Protein AF-A0A1H0DVG0-F1 (afdb_monomer_lite)

pLDDT: mean 73.48, std 19.22, range [33.78, 94.12]

Sequence (153 aa):
MLAAAGALPISELNTVGDDGAVAIRSSASLHRIAQLNVGAGQAELNERQKRWKEADQRLGYSAVAALEQELAEQTGVLGRVMLIAPVSSVIEVAAKLHCLIVTHDPVLKLEDAPWPELRRMLKDLIRITGTKSPKASAQTAEDAVETDHDVSP

Secondary structure (DSSP, 8-state):
------PPP-EEE--TTSS--EEE-SHHHHHHHHHHHHHHHHHHHHHHHHHHHHHHHHH-HHHHHHHHHHHHHHHHHHHHHHHHS---SHHHHHHHHHHHHHHH-TT----STTHHHHHHHHHHHHHHHHT------SSSSSS----------

Structure (mmCIF, N/CA/C/O backbone):
data_AF-A0A1H0DVG0-F1
#
_entry.id   AF-A0A1H0DVG0-F1
#
loop_
_atom_site.group_PDB
_atom_site.id
_atom_site.type_symbol
_atom_site.label_atom_id
_atom_site.label_alt_id
_atom_site.label_comp_id
_atom_site.label_asym_id
_atom_site.label_entity_id
_atom_site.label_seq_id
_atom_site.pdbx_PDB_ins_code
_atom_site.Cartn_x
_atom_site.Cartn_y
_atom_site.Cartn_z
_atom_site.occupancy
_atom_site.B_iso_or_equiv
_atom_site.auth_seq_id
_atom_site.auth_comp_id
_atom_site.auth_asym_id
_atom_site.auth_atom_id
_atom_site.pdbx_PDB_model_num
ATOM 1 N N . MET A 1 1 ? 66.459 -9.760 -2.331 1.00 35.75 1 MET A N 1
ATOM 2 C CA . MET A 1 1 ? 65.861 -9.903 -3.674 1.00 35.75 1 MET A CA 1
ATOM 3 C C . MET A 1 1 ? 64.350 -9.742 -3.557 1.00 35.75 1 MET A C 1
ATOM 5 O O . MET A 1 1 ? 63.682 -10.695 -3.193 1.00 35.75 1 MET A O 1
ATOM 9 N N . LEU A 1 2 ? 63.821 -8.541 -3.798 1.00 33.78 2 LEU A N 1
ATOM 10 C CA . LEU A 1 2 ? 62.380 -8.282 -3.921 1.00 33.78 2 LEU A CA 1
ATOM 11 C C . LEU A 1 2 ? 62.196 -7.291 -5.073 1.00 33.78 2 LEU A C 1
ATOM 13 O O . LEU A 1 2 ? 62.194 -6.082 -4.875 1.00 33.78 2 LEU A O 1
ATOM 17 N N . ALA A 1 3 ? 62.130 -7.816 -6.291 1.00 41.41 3 ALA A N 1
ATOM 18 C CA . ALA A 1 3 ? 61.816 -7.054 -7.491 1.00 41.41 3 ALA A CA 1
ATOM 19 C C . ALA A 1 3 ? 60.816 -7.876 -8.306 1.00 41.41 3 ALA A C 1
ATOM 21 O O . ALA A 1 3 ? 61.238 -8.751 -9.050 1.00 41.41 3 ALA A O 1
ATOM 22 N N . ALA A 1 4 ? 59.518 -7.649 -8.072 1.00 46.59 4 ALA A N 1
ATOM 23 C CA . ALA A 1 4 ? 58.393 -7.910 -8.986 1.00 46.59 4 ALA A CA 1
ATOM 24 C C . ALA A 1 4 ? 57.074 -7.972 -8.191 1.00 46.59 4 ALA A C 1
ATOM 26 O O . ALA A 1 4 ? 56.536 -9.044 -7.946 1.00 46.59 4 ALA A O 1
ATOM 27 N N . ALA A 1 5 ? 56.539 -6.828 -7.764 1.00 41.00 5 ALA A N 1
ATOM 28 C CA . ALA A 1 5 ? 55.173 -6.764 -7.223 1.00 41.00 5 ALA A CA 1
ATOM 29 C C . ALA A 1 5 ? 54.478 -5.440 -7.585 1.00 41.00 5 ALA A C 1
ATOM 31 O O . ALA A 1 5 ? 53.746 -4.869 -6.788 1.00 41.00 5 ALA A O 1
ATOM 32 N N . GLY A 1 6 ? 54.759 -4.920 -8.786 1.00 39.69 6 GLY A N 1
ATOM 33 C CA . GLY A 1 6 ? 54.185 -3.670 -9.301 1.00 39.69 6 GLY A CA 1
ATOM 34 C C . GLY A 1 6 ? 53.272 -3.849 -10.515 1.00 39.69 6 GLY A C 1
ATOM 35 O O . GLY A 1 6 ? 52.994 -2.874 -11.204 1.00 39.69 6 GLY A O 1
ATOM 36 N N . ALA A 1 7 ? 52.846 -5.074 -10.834 1.00 50.56 7 ALA A N 1
ATOM 37 C CA . ALA A 1 7 ? 51.925 -5.309 -11.941 1.00 50.56 7 ALA A CA 1
ATOM 38 C C . ALA A 1 7 ? 50.481 -5.331 -11.422 1.00 50.56 7 ALA A C 1
ATOM 40 O O . ALA A 1 7 ? 50.143 -6.134 -10.555 1.00 50.56 7 ALA A O 1
ATOM 41 N N . LEU A 1 8 ? 49.646 -4.434 -11.958 1.00 48.47 8 LEU A N 1
ATOM 42 C CA . LEU A 1 8 ? 48.194 -4.432 -11.754 1.00 48.47 8 LEU A CA 1
ATOM 43 C C . LEU A 1 8 ? 47.615 -5.813 -12.119 1.00 48.47 8 LEU A C 1
ATOM 45 O O . LEU A 1 8 ? 48.066 -6.397 -13.111 1.00 48.47 8 LEU A O 1
ATOM 49 N N . PRO A 1 9 ? 46.635 -6.341 -11.359 1.00 47.38 9 PRO A N 1
ATOM 50 C CA . PRO A 1 9 ? 46.071 -7.658 -11.626 1.00 47.38 9 PRO A CA 1
ATOM 51 C C . PRO A 1 9 ? 45.421 -7.673 -13.013 1.00 47.38 9 PRO A C 1
ATOM 53 O O . PRO A 1 9 ? 44.504 -6.901 -13.294 1.00 47.38 9 PRO A O 1
ATOM 56 N N . ILE A 1 10 ? 45.920 -8.547 -13.885 1.00 48.53 10 ILE A N 1
ATOM 57 C CA . ILE A 1 10 ? 45.353 -8.781 -15.212 1.00 48.53 10 ILE A CA 1
ATOM 58 C C . ILE A 1 10 ? 44.127 -9.666 -15.003 1.00 48.53 10 ILE A C 1
ATOM 60 O O . ILE A 1 10 ? 44.255 -10.817 -14.599 1.00 48.53 10 ILE A O 1
ATOM 64 N N . SER A 1 11 ? 42.939 -9.117 -15.238 1.00 53.56 11 SER A N 1
ATOM 65 C CA . SER A 1 11 ? 41.724 -9.919 -15.394 1.00 53.56 11 SER A CA 1
ATOM 66 C C . SER A 1 11 ? 41.418 -10.007 -16.883 1.00 53.56 11 SER A C 1
ATOM 68 O O . SER A 1 11 ? 41.219 -8.983 -17.539 1.00 53.56 11 SER A O 1
ATOM 70 N N . GLU A 1 12 ? 41.437 -11.221 -17.420 1.00 51.75 12 GLU A N 1
ATOM 71 C CA . GLU A 1 12 ? 41.038 -11.499 -18.796 1.00 51.75 12 GLU A CA 1
ATOM 72 C C . GLU A 1 12 ? 39.514 -11.642 -18.830 1.00 51.75 12 GLU A C 1
ATOM 74 O O . GLU A 1 12 ? 38.945 -12.499 -18.155 1.00 51.75 12 GLU A O 1
ATOM 79 N N . LEU A 1 13 ? 38.838 -10.766 -19.573 1.00 50.97 13 LEU A N 1
ATOM 80 C CA . LEU A 1 13 ? 37.419 -10.928 -19.879 1.00 50.97 13 LEU A CA 1
ATOM 81 C C . LEU A 1 13 ? 37.313 -11.505 -21.287 1.00 50.97 13 LEU A C 1
ATOM 83 O O . LEU A 1 13 ? 37.698 -10.850 -22.256 1.00 50.97 13 LEU A O 1
ATOM 87 N N . ASN A 1 14 ? 36.784 -12.724 -21.394 1.00 51.50 14 ASN A N 1
ATOM 88 C CA . ASN A 1 14 ? 36.474 -13.329 -22.683 1.00 51.50 14 ASN A CA 1
ATOM 89 C C . A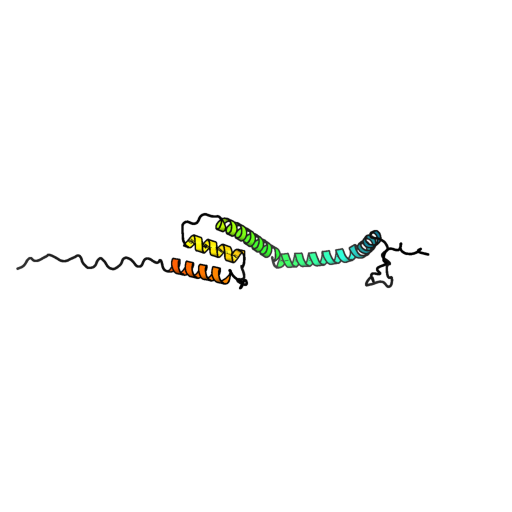SN A 1 14 ? 35.359 -12.532 -23.360 1.00 51.50 14 ASN A C 1
ATOM 91 O O . ASN A 1 14 ? 34.237 -12.445 -22.857 1.00 51.50 14 ASN A O 1
ATOM 95 N N . THR A 1 15 ? 35.668 -11.949 -24.512 1.00 49.78 15 THR A N 1
ATOM 96 C CA . THR A 1 15 ? 34.680 -11.306 -25.368 1.00 49.78 15 THR A CA 1
ATOM 97 C C . THR A 1 15 ? 33.937 -12.384 -26.150 1.00 49.78 15 THR A C 1
ATOM 99 O O . THR A 1 15 ? 34.535 -13.130 -26.920 1.00 49.78 15 THR A O 1
ATOM 102 N N . VAL A 1 16 ? 32.621 -12.491 -25.953 1.00 46.94 16 VAL A N 1
ATOM 103 C CA . VAL A 1 16 ? 31.771 -13.364 -26.775 1.00 46.94 16 VAL A CA 1
ATOM 104 C C . VAL A 1 16 ? 31.729 -12.781 -28.188 1.00 46.94 16 VAL A C 1
ATOM 106 O O . VAL A 1 16 ? 31.103 -11.746 -28.402 1.00 46.94 16 VAL A O 1
ATOM 109 N N . GLY A 1 17 ? 32.408 -13.438 -29.132 1.00 50.56 17 GLY A N 1
ATOM 110 C CA . GLY A 1 17 ? 32.282 -13.168 -30.569 1.00 50.56 17 GLY A CA 1
ATOM 111 C C . GLY A 1 17 ? 33.579 -12.975 -31.359 1.00 50.56 17 GLY A C 1
ATOM 112 O O . GLY A 1 17 ? 33.500 -12.967 -32.581 1.00 50.56 17 GLY A O 1
ATOM 113 N N . ASP A 1 18 ? 34.745 -12.859 -30.719 1.00 46.84 18 ASP A N 1
ATOM 114 C CA . ASP A 1 18 ? 36.033 -12.808 -31.426 1.00 46.84 18 ASP A CA 1
ATOM 115 C C . ASP A 1 18 ? 37.145 -13.404 -30.550 1.00 46.84 18 ASP A C 1
ATOM 117 O O . ASP A 1 18 ? 37.182 -13.167 -29.339 1.00 46.84 18 ASP A O 1
ATOM 121 N N . ASP A 1 19 ? 38.007 -14.214 -31.162 1.00 49.88 19 ASP A N 1
ATOM 122 C CA . ASP A 1 19 ? 38.996 -15.102 -30.528 1.00 49.88 19 ASP A CA 1
ATOM 123 C C . ASP A 1 19 ? 40.253 -14.322 -30.096 1.00 49.88 19 ASP A C 1
ATOM 125 O O . ASP A 1 19 ? 41.385 -14.600 -30.493 1.00 49.88 19 ASP A O 1
ATOM 129 N N . GLY A 1 20 ? 40.039 -13.260 -29.320 1.00 52.66 20 GLY A N 1
ATOM 130 C CA . GLY A 1 20 ? 41.082 -12.360 -28.850 1.00 52.66 20 GLY A CA 1
ATOM 131 C C . GLY A 1 20 ? 40.811 -11.906 -27.424 1.00 52.66 20 GLY A C 1
ATOM 132 O O . GLY A 1 20 ? 40.136 -10.905 -27.201 1.00 52.66 20 GLY A O 1
ATOM 133 N N . ALA A 1 21 ? 41.361 -12.619 -26.441 1.00 52.62 21 ALA A N 1
ATOM 134 C CA . ALA A 1 21 ? 41.336 -12.188 -25.046 1.00 52.62 21 ALA A CA 1
ATOM 135 C C . ALA A 1 21 ? 42.003 -10.803 -24.902 1.00 52.62 21 ALA A C 1
ATOM 137 O O . ALA A 1 21 ? 43.189 -10.625 -25.189 1.00 52.62 21 ALA A O 1
ATOM 138 N N . VAL A 1 22 ? 41.245 -9.797 -24.455 1.00 55.09 22 VAL A N 1
ATOM 139 C CA . VAL A 1 22 ? 41.763 -8.436 -24.254 1.00 55.09 22 VAL A CA 1
ATOM 140 C C . VAL A 1 22 ? 42.222 -8.279 -22.805 1.00 55.09 22 VAL A C 1
ATOM 142 O O . VAL A 1 22 ? 41.411 -8.195 -21.885 1.00 55.09 22 VAL A O 1
ATOM 145 N N . ALA A 1 23 ? 43.537 -8.198 -22.593 1.00 54.47 23 ALA A N 1
ATOM 146 C CA . ALA A 1 23 ? 44.122 -7.951 -21.276 1.00 54.47 23 ALA A CA 1
ATOM 147 C C . ALA A 1 23 ? 43.811 -6.522 -20.784 1.00 54.47 23 ALA A C 1
ATOM 149 O O . ALA A 1 23 ? 44.316 -5.532 -21.324 1.00 54.47 23 ALA A O 1
ATOM 150 N N . ILE A 1 24 ? 43.002 -6.404 -19.727 1.00 52.50 24 ILE A N 1
ATOM 151 C CA . ILE A 1 24 ? 42.599 -5.118 -19.139 1.00 52.50 24 ILE A CA 1
ATOM 152 C C . ILE A 1 24 ? 43.679 -4.671 -18.152 1.00 52.50 24 ILE A C 1
ATOM 154 O O . ILE A 1 24 ? 43.818 -5.231 -17.069 1.00 52.50 24 ILE A O 1
ATOM 158 N N . ARG A 1 25 ? 44.463 -3.654 -18.531 1.00 52.78 25 ARG A N 1
ATOM 159 C CA . ARG A 1 25 ? 45.618 -3.176 -17.741 1.00 52.78 25 ARG A CA 1
ATOM 160 C C . ARG A 1 25 ? 45.397 -1.835 -17.029 1.00 52.78 25 ARG A C 1
ATOM 162 O O . ARG A 1 25 ? 46.288 -1.370 -16.330 1.00 52.78 25 ARG A O 1
ATOM 169 N N . SER A 1 26 ? 44.247 -1.184 -17.225 1.00 58.38 26 SER A N 1
ATOM 170 C CA . SER A 1 26 ? 43.913 0.130 -16.642 1.00 58.38 26 SER A CA 1
ATOM 171 C C . SER A 1 26 ? 42.415 0.430 -16.790 1.00 58.38 26 SER A C 1
ATOM 173 O O . SER A 1 26 ? 41.800 -0.052 -17.743 1.00 58.38 26 SER A O 1
ATOM 175 N N . SER A 1 27 ? 41.829 1.268 -15.922 1.00 57.41 27 SER A N 1
ATOM 176 C CA . SER A 1 27 ? 40.427 1.723 -16.037 1.00 57.41 27 SER A CA 1
ATOM 177 C C . SER A 1 27 ? 40.131 2.411 -17.378 1.00 57.41 27 SER A C 1
ATOM 179 O O . SER A 1 27 ? 39.029 2.288 -17.909 1.00 57.41 27 SER A O 1
ATOM 181 N N . ALA A 1 28 ? 41.138 3.031 -18.002 1.00 58.41 28 ALA A N 1
ATOM 182 C CA . ALA A 1 28 ? 41.040 3.578 -19.356 1.00 58.41 28 ALA A CA 1
ATOM 183 C C . ALA A 1 28 ? 40.754 2.501 -20.427 1.00 58.41 28 ALA A C 1
ATOM 185 O O . ALA A 1 28 ? 40.177 2.794 -21.472 1.00 58.41 28 ALA A O 1
ATOM 186 N N . SER A 1 29 ? 41.114 1.241 -20.160 1.00 59.47 29 SER A N 1
ATOM 187 C CA . SER A 1 29 ? 40.873 0.103 -21.063 1.00 59.47 29 SER A CA 1
ATOM 188 C C . SER A 1 29 ? 39.415 -0.375 -21.010 1.00 59.47 29 SER A C 1
ATOM 190 O O . SER A 1 29 ? 38.889 -0.821 -22.028 1.00 59.47 29 SER A O 1
ATOM 192 N N . LEU A 1 30 ? 38.728 -0.212 -19.868 1.00 62.56 30 LEU A N 1
ATOM 193 C CA . LEU A 1 30 ? 37.292 -0.512 -19.731 1.00 62.56 30 LEU A CA 1
ATOM 194 C C . LEU A 1 30 ? 36.439 0.412 -20.608 1.00 62.56 30 LEU A C 1
ATOM 196 O O . LEU A 1 30 ? 35.490 -0.034 -21.250 1.00 62.56 30 LEU A O 1
ATOM 200 N N . HIS A 1 31 ? 36.821 1.688 -20.701 1.00 62.09 31 HIS A N 1
ATOM 201 C CA . HIS A 1 31 ? 36.114 2.662 -21.531 1.00 62.09 31 HIS A CA 1
ATOM 202 C C . HIS A 1 31 ? 36.227 2.343 -23.034 1.00 62.09 31 HIS A C 1
ATOM 204 O O . HIS A 1 31 ? 35.323 2.659 -23.805 1.00 62.09 31 HIS A O 1
ATOM 210 N N . ARG A 1 32 ? 37.305 1.662 -23.452 1.00 58.56 32 ARG A N 1
ATOM 211 C CA . ARG A 1 32 ? 37.511 1.215 -24.838 1.00 58.56 32 ARG A CA 1
ATOM 212 C C . ARG A 1 32 ? 36.614 0.031 -25.202 1.00 58.56 32 ARG A C 1
ATOM 214 O O . ARG A 1 32 ? 36.027 0.043 -26.273 1.00 58.56 32 ARG A O 1
ATOM 221 N N . ILE A 1 33 ? 36.464 -0.950 -24.308 1.00 62.56 33 ILE A N 1
ATOM 222 C CA . ILE A 1 33 ? 35.566 -2.104 -24.512 1.00 62.56 33 ILE A CA 1
ATOM 223 C C . ILE A 1 33 ? 34.106 -1.651 -24.532 1.00 62.56 33 ILE A C 1
ATOM 225 O O . ILE A 1 33 ? 33.347 -2.095 -25.392 1.00 62.56 33 ILE A O 1
ATOM 229 N N . ALA A 1 34 ? 33.734 -0.724 -23.639 1.00 61.53 34 ALA A N 1
ATOM 230 C CA . ALA A 1 34 ? 32.405 -0.128 -23.641 1.00 61.53 34 ALA A CA 1
ATOM 231 C C . ALA A 1 34 ? 32.076 0.430 -25.030 1.00 61.53 34 ALA A C 1
ATOM 233 O O . ALA A 1 34 ? 31.079 0.009 -25.598 1.00 61.53 34 ALA A O 1
ATOM 234 N N . GLN A 1 35 ? 32.961 1.257 -25.607 1.00 62.03 35 GLN A N 1
ATOM 235 C CA . GLN A 1 35 ? 32.794 1.914 -26.914 1.00 62.03 35 GLN A CA 1
ATOM 236 C C . GLN A 1 35 ? 32.620 0.967 -28.115 1.00 62.03 35 GLN A C 1
ATOM 238 O O . GLN A 1 35 ? 31.926 1.334 -29.061 1.00 62.03 35 GLN A O 1
ATOM 243 N N . LEU A 1 36 ? 33.205 -0.237 -28.093 1.00 60.53 36 LEU A N 1
ATOM 244 C CA . LEU A 1 36 ? 33.191 -1.157 -29.242 1.00 60.53 36 LEU A CA 1
ATOM 245 C C . LEU A 1 36 ? 31.830 -1.839 -29.469 1.00 60.53 36 LEU A C 1
ATOM 247 O O . LEU A 1 36 ? 31.528 -2.213 -30.597 1.00 60.53 36 LEU A O 1
ATOM 251 N N . ASN A 1 37 ? 30.987 -1.947 -28.437 1.00 57.41 37 ASN A N 1
ATOM 252 C CA . ASN A 1 37 ? 29.668 -2.596 -28.517 1.00 57.41 37 ASN A CA 1
ATOM 253 C C . ASN A 1 37 ? 28.478 -1.633 -28.353 1.00 57.41 37 ASN A C 1
ATOM 255 O O . ASN A 1 37 ? 27.323 -2.061 -28.378 1.00 57.41 37 ASN A O 1
ATOM 259 N N . VAL A 1 38 ? 28.731 -0.326 -28.211 1.00 60.25 38 VAL A N 1
ATOM 260 C CA . VAL A 1 38 ? 27.672 0.668 -27.962 1.00 60.25 38 VAL A CA 1
ATOM 261 C C . VAL A 1 38 ? 26.725 0.799 -29.153 1.00 60.25 38 VAL A C 1
ATOM 263 O O . VAL A 1 38 ? 25.521 0.825 -28.952 1.00 60.25 38 VAL A O 1
ATOM 266 N N . GLY A 1 39 ? 27.228 0.839 -30.390 1.00 62.22 39 GLY A N 1
ATOM 267 C CA . GLY A 1 39 ? 26.399 1.157 -31.563 1.00 62.22 39 GLY A CA 1
ATOM 268 C C . GLY A 1 39 ? 25.320 0.112 -31.876 1.00 62.22 39 GLY A C 1
ATOM 269 O O . GLY A 1 39 ? 24.140 0.447 -31.972 1.00 62.22 39 GLY A O 1
ATOM 270 N N . ALA A 1 40 ? 25.708 -1.162 -32.000 1.00 64.31 40 ALA A N 1
ATOM 271 C CA . ALA A 1 40 ? 24.773 -2.250 -32.299 1.00 64.31 40 ALA A CA 1
ATOM 272 C C . ALA A 1 40 ? 23.836 -2.546 -31.114 1.00 64.31 40 ALA A C 1
ATOM 274 O O . ALA A 1 40 ? 22.629 -2.695 -31.308 1.00 64.31 40 ALA A O 1
ATOM 275 N N . GLY A 1 41 ? 24.365 -2.533 -29.883 1.00 69.81 41 GLY A N 1
ATOM 276 C CA . GLY A 1 41 ? 23.565 -2.704 -28.670 1.00 69.81 41 GLY A CA 1
ATOM 277 C C . GLY A 1 41 ? 22.553 -1.573 -28.464 1.00 69.81 41 GLY A C 1
ATOM 278 O O . GLY A 1 41 ? 21.404 -1.830 -28.117 1.00 69.81 41 GLY A O 1
ATOM 279 N N . GLN A 1 42 ? 22.923 -0.320 -28.746 1.00 76.56 42 GLN A N 1
ATOM 280 C CA . GLN A 1 42 ? 21.995 0.814 -28.679 1.00 76.56 42 GLN A CA 1
ATOM 281 C C . GLN A 1 42 ? 20.900 0.739 -29.740 1.00 76.56 42 GLN A C 1
ATOM 283 O O . GLN A 1 42 ? 19.747 1.029 -29.429 1.00 76.56 42 GLN A O 1
ATOM 288 N N . ALA A 1 43 ? 21.224 0.344 -30.974 1.00 80.69 43 ALA A N 1
ATOM 289 C CA . ALA A 1 43 ? 20.222 0.188 -32.026 1.00 80.69 43 ALA A CA 1
ATOM 290 C C . ALA A 1 43 ? 19.183 -0.884 -31.656 1.00 80.69 43 ALA A C 1
ATOM 292 O O . ALA A 1 43 ? 17.980 -0.660 -31.784 1.00 80.69 43 ALA A O 1
ATOM 293 N N . GLU A 1 44 ? 19.635 -2.018 -31.119 1.00 84.31 44 GLU A N 1
ATOM 294 C CA . GLU A 1 44 ? 18.760 -3.107 -30.687 1.00 84.31 44 GLU A CA 1
ATOM 295 C C . GLU A 1 44 ? 17.895 -2.722 -29.473 1.00 84.31 44 GLU A C 1
ATOM 297 O O . GLU A 1 44 ? 16.710 -3.066 -29.408 1.00 84.31 44 GLU A O 1
ATOM 302 N N . LEU A 1 45 ? 18.460 -1.972 -28.520 1.00 85.75 45 LEU A N 1
ATOM 303 C CA . LEU A 1 45 ? 17.724 -1.414 -27.383 1.00 85.75 45 LEU A CA 1
ATOM 304 C C . LEU A 1 45 ? 16.675 -0.395 -27.835 1.00 85.75 45 LEU A C 1
ATOM 306 O O . LEU A 1 45 ? 15.535 -0.467 -27.378 1.00 85.75 45 LEU A O 1
ATOM 310 N N . ASN A 1 46 ? 17.020 0.496 -28.765 1.00 87.06 46 ASN A N 1
ATOM 311 C CA . ASN A 1 46 ? 16.097 1.485 -29.319 1.00 87.06 46 ASN A CA 1
ATOM 312 C C . ASN A 1 46 ? 14.931 0.814 -30.056 1.00 87.06 46 ASN A C 1
ATOM 314 O O . ASN A 1 46 ? 13.776 1.189 -29.854 1.00 87.06 46 ASN A O 1
ATOM 318 N N . GLU A 1 47 ? 15.209 -0.216 -30.857 1.00 90.56 47 GLU A N 1
ATOM 319 C CA . GLU A 1 47 ? 14.189 -1.005 -31.554 1.00 90.56 47 GLU A CA 1
ATOM 320 C C . GLU A 1 47 ? 13.258 -1.738 -30.583 1.00 90.56 47 GLU A C 1
ATOM 322 O O . GLU A 1 47 ? 12.033 -1.711 -30.735 1.00 90.56 47 GLU A O 1
ATOM 327 N N . ARG A 1 48 ? 13.810 -2.354 -29.531 1.00 88.50 48 ARG A N 1
ATOM 328 C CA . ARG A 1 48 ? 12.988 -2.946 -28.468 1.00 88.50 48 ARG A CA 1
ATOM 329 C C . ARG A 1 48 ? 12.143 -1.886 -27.779 1.00 88.50 48 ARG A C 1
ATOM 331 O O . ARG A 1 48 ? 10.944 -2.088 -27.620 1.00 88.50 48 ARG A O 1
ATOM 338 N N . GLN A 1 49 ? 12.732 -0.757 -27.398 1.00 89.69 49 GLN A N 1
ATOM 339 C CA . GLN A 1 49 ? 12.021 0.316 -26.712 1.00 89.69 49 GLN A CA 1
ATOM 340 C C . GLN A 1 49 ? 10.900 0.904 -27.575 1.00 89.69 49 GLN A C 1
ATOM 342 O O . GLN A 1 49 ? 9.835 1.221 -27.049 1.00 89.69 49 GLN A O 1
ATOM 347 N N . LYS A 1 50 ? 11.094 0.994 -28.895 1.00 91.31 50 LYS A N 1
ATOM 348 C CA . LYS A 1 50 ? 10.048 1.385 -29.842 1.00 91.31 50 LYS A CA 1
ATOM 349 C C . LYS A 1 50 ? 8.891 0.384 -29.842 1.00 91.31 50 LYS A C 1
ATOM 351 O O . LYS A 1 50 ? 7.753 0.800 -29.656 1.00 91.31 50 LYS A O 1
ATOM 356 N N . ARG A 1 51 ? 9.172 -0.920 -29.932 1.00 91.62 51 ARG A N 1
ATOM 357 C CA . ARG A 1 51 ? 8.136 -1.969 -29.849 1.00 91.62 51 ARG A CA 1
ATOM 358 C C . ARG A 1 51 ? 7.382 -1.952 -28.520 1.00 91.62 51 ARG A C 1
ATOM 360 O O . ARG A 1 51 ? 6.168 -2.128 -28.512 1.00 91.62 51 ARG A O 1
ATOM 367 N N . TRP A 1 52 ? 8.075 -1.703 -27.408 1.00 90.25 52 TRP A N 1
ATOM 368 C CA . TRP A 1 52 ? 7.440 -1.537 -26.098 1.00 90.25 52 TRP A CA 1
ATOM 369 C C . TRP A 1 52 ? 6.531 -0.308 -26.057 1.00 90.25 52 TRP A C 1
ATOM 371 O O . TRP A 1 52 ? 5.407 -0.422 -25.586 1.00 90.25 52 TRP A O 1
ATOM 381 N N . LYS A 1 53 ? 6.964 0.836 -26.603 1.00 90.00 53 LYS A N 1
ATOM 382 C CA . LYS A 1 53 ? 6.128 2.045 -26.708 1.00 90.00 53 LYS A CA 1
ATOM 383 C C . LYS A 1 53 ? 4.910 1.840 -27.611 1.00 90.00 53 LYS A C 1
ATOM 385 O O . LYS A 1 53 ? 3.831 2.310 -27.282 1.00 90.00 53 LYS A O 1
ATOM 390 N N . GLU A 1 54 ? 5.059 1.136 -28.729 1.00 92.50 54 GLU A N 1
ATOM 391 C CA . GLU A 1 54 ? 3.943 0.813 -29.627 1.00 92.50 54 GLU A CA 1
ATOM 392 C C . GLU A 1 54 ? 2.935 -0.135 -28.962 1.00 92.50 54 GLU A C 1
ATOM 394 O O . GLU A 1 54 ? 1.726 0.069 -29.061 1.00 92.50 54 GLU A O 1
ATOM 399 N N . ALA A 1 55 ? 3.415 -1.161 -28.253 1.00 90.38 55 ALA A N 1
ATOM 400 C CA . ALA A 1 55 ? 2.557 -2.051 -27.475 1.00 90.38 55 ALA A CA 1
ATOM 401 C C . ALA A 1 55 ? 1.844 -1.297 -26.343 1.00 90.38 55 ALA A C 1
ATOM 403 O O . ALA A 1 55 ? 0.649 -1.487 -26.130 1.00 90.38 55 ALA A O 1
ATOM 404 N N . ASP A 1 56 ? 2.558 -0.402 -25.668 1.00 91.06 56 ASP A N 1
ATOM 405 C CA . ASP A 1 56 ? 2.022 0.441 -24.610 1.00 91.06 56 ASP A CA 1
ATOM 406 C C . ASP A 1 56 ? 0.943 1.407 -25.119 1.00 91.06 56 ASP A C 1
ATOM 408 O O . ASP A 1 56 ? -0.121 1.494 -24.521 1.00 91.06 56 ASP A O 1
ATOM 412 N N . GLN A 1 57 ? 1.133 2.042 -26.281 1.00 89.25 57 GLN A N 1
ATOM 413 C CA . GLN A 1 57 ? 0.103 2.878 -26.916 1.00 89.25 57 GLN A CA 1
ATOM 414 C C . GLN A 1 57 ? -1.156 2.089 -27.297 1.00 89.25 57 GLN A C 1
ATOM 416 O O . GLN A 1 57 ? -2.259 2.627 -27.250 1.00 89.25 57 GLN A O 1
ATOM 421 N N . ARG A 1 58 ? -1.005 0.814 -27.679 1.00 90.06 58 ARG A N 1
ATOM 422 C CA . ARG A 1 58 ? -2.139 -0.059 -28.020 1.00 90.06 58 ARG A CA 1
ATOM 423 C C . ARG A 1 58 ? -2.910 -0.531 -26.793 1.00 90.06 58 ARG A C 1
ATOM 425 O O . ARG A 1 58 ? -4.121 -0.698 -26.877 1.00 90.06 58 ARG A O 1
ATOM 432 N N . LEU A 1 59 ? -2.205 -0.812 -25.701 1.00 89.62 59 LEU A N 1
ATOM 433 C CA . LEU A 1 59 ? -2.781 -1.398 -24.489 1.00 89.62 59 LEU A CA 1
ATOM 434 C C . LEU A 1 59 ? -3.144 -0.344 -23.435 1.00 89.62 59 LEU A C 1
ATOM 436 O O . LEU A 1 59 ? -3.941 -0.629 -22.549 1.00 89.62 59 LEU A O 1
ATOM 440 N N . GLY A 1 60 ? -2.560 0.852 -23.513 1.00 90.19 60 GLY A N 1
ATOM 441 C CA . GLY A 1 60 ? -2.715 1.923 -22.529 1.00 90.19 60 GLY A CA 1
ATOM 442 C C . GLY A 1 60 ? -2.117 1.598 -21.158 1.00 90.19 60 GLY A C 1
ATOM 443 O O . GLY A 1 60 ? -2.481 2.243 -20.177 1.00 90.19 60 GLY A O 1
ATOM 444 N N . TYR A 1 61 ? -1.235 0.598 -21.064 1.00 88.50 61 TYR A N 1
ATOM 445 C CA . TYR A 1 61 ? -0.755 0.067 -19.786 1.00 88.50 61 TYR A CA 1
ATOM 446 C C . TYR A 1 61 ? -0.064 1.138 -18.935 1.00 88.50 61 TYR A C 1
ATOM 448 O O . TYR A 1 61 ? -0.377 1.273 -17.756 1.00 88.50 61 TYR A O 1
ATOM 456 N N . SER A 1 62 ? 0.830 1.937 -19.520 1.00 89.56 62 SER A 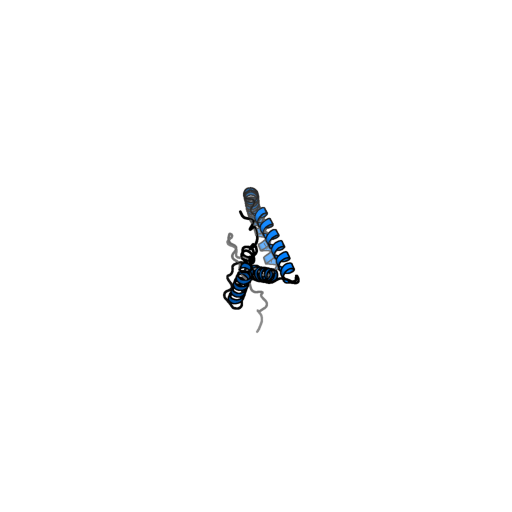N 1
ATOM 457 C CA . SER A 1 62 ? 1.547 2.996 -18.806 1.00 89.56 62 SER A CA 1
ATOM 458 C C . SER A 1 62 ? 0.618 4.082 -18.281 1.00 89.56 62 SER A C 1
ATOM 460 O O . SER A 1 62 ? 0.841 4.582 -17.184 1.00 89.56 62 SER A O 1
ATOM 462 N N . ALA A 1 63 ? -0.438 4.421 -19.024 1.00 90.38 63 ALA A N 1
ATOM 463 C CA . ALA A 1 63 ? -1.419 5.412 -18.602 1.00 90.38 63 ALA A CA 1
ATOM 464 C C . ALA A 1 63 ? -2.224 4.911 -17.395 1.00 90.38 63 ALA A C 1
ATOM 466 O O . ALA A 1 63 ? -2.408 5.651 -16.431 1.00 90.38 63 ALA A O 1
ATOM 467 N N . VAL A 1 64 ? -2.653 3.645 -17.418 1.00 91.56 64 VAL A N 1
ATOM 468 C CA . VAL A 1 64 ? -3.349 3.017 -16.285 1.00 91.56 64 VAL A CA 1
ATOM 469 C C . VAL A 1 64 ? -2.418 2.893 -15.081 1.00 91.56 64 VAL A C 1
ATOM 471 O O . VAL A 1 64 ? -2.793 3.301 -13.989 1.00 91.56 64 VAL A O 1
ATOM 474 N N . ALA A 1 65 ? -1.185 2.427 -15.281 1.00 91.75 65 ALA A N 1
ATOM 475 C CA . ALA A 1 65 ? -0.198 2.311 -14.212 1.00 91.75 65 ALA A CA 1
ATOM 476 C C . ALA A 1 65 ? 0.154 3.676 -13.590 1.00 91.75 65 ALA A C 1
ATOM 478 O O . ALA A 1 65 ? 0.320 3.780 -12.377 1.00 91.75 65 ALA A O 1
ATOM 479 N N . ALA A 1 66 ? 0.241 4.737 -14.400 1.00 92.50 66 ALA A N 1
ATOM 480 C CA . ALA A 1 66 ? 0.461 6.095 -13.908 1.00 92.50 66 ALA A CA 1
ATOM 481 C C . ALA A 1 66 ? -0.725 6.598 -13.072 1.00 92.50 66 ALA A C 1
ATOM 483 O O . ALA A 1 66 ? -0.515 7.184 -12.012 1.00 92.50 66 ALA A O 1
ATOM 484 N N . LEU A 1 67 ? -1.958 6.330 -13.508 1.00 93.19 67 LEU A N 1
ATOM 485 C CA . LEU A 1 67 ? -3.160 6.678 -12.752 1.00 93.19 67 LEU A CA 1
ATOM 486 C C . LEU A 1 67 ? -3.253 5.896 -11.434 1.00 93.19 67 LEU A C 1
ATOM 488 O O . LEU A 1 67 ? -3.568 6.473 -10.397 1.00 93.19 67 LEU A O 1
ATOM 492 N N . GLU A 1 68 ? -2.969 4.593 -11.451 1.00 93.19 68 GLU A N 1
ATOM 493 C CA . GLU A 1 68 ? -2.923 3.763 -10.242 1.00 93.19 68 GLU A CA 1
ATOM 494 C C . GLU A 1 68 ? -1.900 4.302 -9.240 1.00 93.19 68 GLU A C 1
ATOM 496 O O . GLU A 1 68 ? -2.197 4.407 -8.049 1.00 93.19 68 GLU A O 1
ATOM 501 N N . GLN A 1 69 ? -0.724 4.698 -9.728 1.00 92.06 69 GLN A N 1
ATOM 502 C CA . GLN A 1 69 ? 0.317 5.306 -8.909 1.00 92.06 69 GLN A CA 1
ATOM 503 C C . GLN A 1 69 ? -0.136 6.649 -8.320 1.00 92.06 69 GLN A C 1
ATOM 505 O O . GLN A 1 69 ? 0.035 6.875 -7.123 1.00 92.06 69 GLN A O 1
ATOM 510 N N . GLU A 1 70 ? -0.762 7.517 -9.117 1.00 94.12 70 GLU A N 1
ATOM 511 C CA . GLU A 1 70 ? -1.301 8.794 -8.637 1.00 94.12 70 GLU A CA 1
ATOM 512 C C . GLU A 1 70 ? -2.366 8.581 -7.549 1.00 94.12 70 GLU A C 1
ATOM 514 O O . GLU A 1 70 ? -2.328 9.215 -6.492 1.00 94.12 70 GLU A O 1
ATOM 519 N N . LEU A 1 71 ? -3.290 7.641 -7.758 1.00 91.88 71 LEU A N 1
ATOM 520 C CA . LEU A 1 71 ? -4.314 7.295 -6.772 1.00 91.88 71 LEU A CA 1
ATOM 521 C C . LEU A 1 71 ? -3.702 6.712 -5.495 1.00 91.88 71 LEU A C 1
ATOM 523 O O . LEU A 1 71 ? -4.155 7.035 -4.392 1.00 91.88 71 LEU A O 1
ATOM 527 N N . ALA A 1 72 ? -2.666 5.881 -5.616 1.00 88.44 72 ALA A N 1
ATOM 528 C CA . ALA A 1 72 ? -1.940 5.343 -4.472 1.00 88.44 72 ALA A CA 1
ATOM 529 C C . ALA A 1 72 ? -1.242 6.457 -3.675 1.00 88.44 72 ALA A C 1
ATOM 531 O O . ALA A 1 72 ? -1.311 6.477 -2.442 1.00 88.44 72 ALA A O 1
ATOM 532 N N . GLU A 1 73 ? -0.629 7.426 -4.356 1.00 90.19 73 GLU A N 1
ATOM 533 C CA . GLU A 1 73 ? 0.009 8.586 -3.731 1.00 90.19 73 GLU A CA 1
ATOM 534 C C . GLU A 1 73 ? -1.006 9.474 -3.007 1.00 90.19 73 GLU A C 1
ATOM 536 O O . GLU A 1 73 ? -0.812 9.797 -1.830 1.00 90.19 73 GLU A O 1
ATOM 541 N N . GLN A 1 74 ? -2.119 9.810 -3.666 1.00 88.56 74 GLN A N 1
ATOM 542 C CA . GLN A 1 74 ? -3.205 10.591 -3.073 1.00 88.56 74 GLN A CA 1
ATOM 543 C C . GLN A 1 74 ? -3.810 9.881 -1.856 1.00 88.56 74 GLN A C 1
ATOM 545 O O . GLN A 1 74 ? -3.984 10.496 -0.801 1.00 88.56 74 GLN A O 1
ATOM 550 N N . THR A 1 75 ? -4.060 8.573 -1.960 1.00 86.88 75 THR A N 1
ATOM 551 C CA . THR A 1 75 ? -4.555 7.750 -0.846 1.00 86.88 75 THR A CA 1
ATOM 552 C C . THR A 1 75 ? -3.555 7.732 0.308 1.00 86.88 75 THR A C 1
ATOM 554 O O . THR A 1 75 ? -3.945 7.865 1.468 1.00 86.88 75 THR A O 1
ATOM 557 N N . GLY A 1 76 ? -2.256 7.648 0.012 1.00 85.69 76 GLY A N 1
ATOM 558 C CA . GLY A 1 76 ? -1.198 7.727 1.014 1.00 85.69 76 GLY A CA 1
ATOM 559 C C . GLY A 1 76 ? -1.149 9.083 1.724 1.00 85.69 76 GLY A C 1
ATOM 560 O O . GLY A 1 76 ? -0.997 9.134 2.947 1.00 85.69 76 GLY A O 1
ATOM 561 N N . VAL A 1 77 ? -1.299 10.191 0.990 1.00 87.94 77 VAL A N 1
ATOM 562 C CA . VAL A 1 77 ? -1.378 11.543 1.574 1.00 87.94 77 VAL A CA 1
ATOM 563 C C . VAL A 1 77 ? -2.610 11.667 2.464 1.00 87.94 77 VAL A C 1
ATOM 565 O O . VAL A 1 77 ? -2.481 12.059 3.625 1.00 87.94 77 VAL A O 1
ATOM 568 N N . LEU A 1 78 ? -3.783 11.288 1.957 1.00 86.75 78 LEU A N 1
ATOM 569 C CA . LEU A 1 78 ? -5.036 11.372 2.700 1.00 86.75 78 LEU A CA 1
ATOM 570 C C . LEU A 1 78 ? -5.012 10.490 3.952 1.00 86.75 78 LEU A C 1
ATOM 572 O O 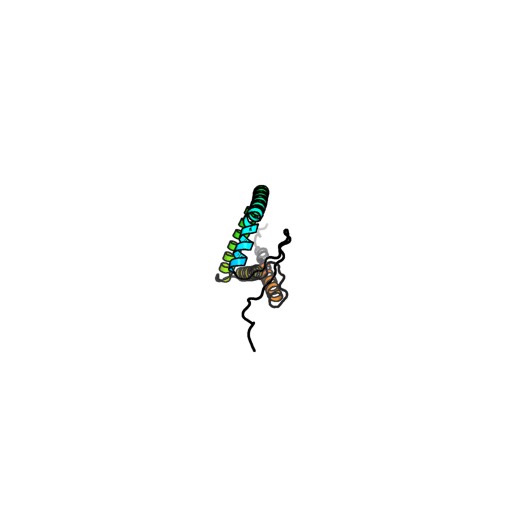. LEU A 1 78 ? -5.422 10.940 5.018 1.00 86.75 78 LEU A O 1
ATOM 576 N N . GLY A 1 79 ? -4.466 9.276 3.859 1.00 86.81 79 GLY A N 1
ATOM 577 C C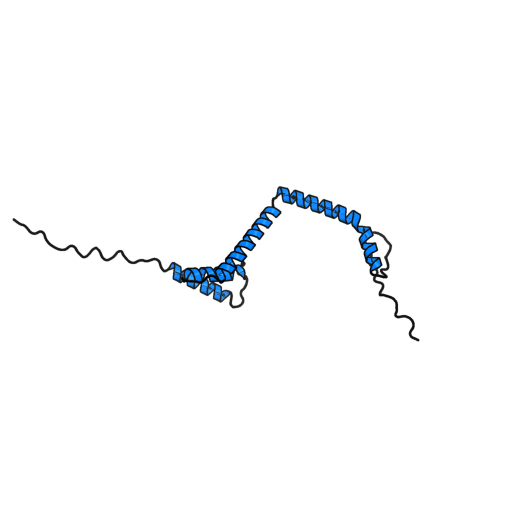A . GLY A 1 79 ? -4.276 8.386 5.002 1.00 86.81 79 GLY A CA 1
ATOM 578 C C . GLY A 1 79 ? -3.421 9.031 6.093 1.00 86.81 79 GLY A C 1
ATOM 579 O O . GLY A 1 79 ? -3.809 9.028 7.260 1.00 86.81 79 GLY A O 1
ATOM 580 N N . ARG A 1 80 ? -2.302 9.673 5.728 1.00 87.56 80 ARG A N 1
ATOM 581 C CA . ARG A 1 80 ? -1.448 10.398 6.688 1.00 87.56 80 ARG A CA 1
ATOM 582 C C . ARG A 1 80 ? -2.150 11.599 7.319 1.00 87.56 80 ARG A C 1
ATOM 584 O O . ARG A 1 80 ? -2.027 11.799 8.525 1.00 87.56 80 ARG A O 1
ATOM 591 N N . VAL A 1 81 ? -2.908 12.367 6.537 1.00 89.00 81 VAL A N 1
ATOM 592 C CA . VAL A 1 81 ? -3.720 13.483 7.053 1.00 89.00 81 VAL A CA 1
ATOM 593 C C . VAL A 1 81 ? -4.793 12.970 8.017 1.00 89.00 81 VAL A C 1
ATOM 595 O O . VAL A 1 81 ? -4.955 13.512 9.110 1.00 89.00 81 VAL A O 1
ATOM 598 N N . MET A 1 82 ? -5.477 11.880 7.663 1.00 88.44 82 MET A N 1
ATOM 599 C CA . MET A 1 82 ? -6.468 11.246 8.526 1.00 88.44 82 MET A CA 1
ATOM 600 C C . MET A 1 82 ? -5.834 10.820 9.852 1.00 88.44 82 MET A C 1
ATOM 602 O O . MET A 1 82 ? -6.431 11.048 10.894 1.00 88.44 82 MET A O 1
ATOM 606 N N . LEU A 1 83 ? -4.613 10.274 9.863 1.00 87.69 83 LEU A N 1
ATOM 607 C CA . LEU A 1 83 ? -3.946 9.856 11.103 1.00 87.69 83 LEU A CA 1
ATOM 608 C C . LEU A 1 83 ? -3.708 11.006 12.092 1.00 87.69 83 LEU A C 1
ATOM 610 O O . LEU A 1 83 ? -3.798 10.777 13.301 1.00 87.69 83 LEU A O 1
ATOM 614 N N . ILE A 1 84 ? -3.478 12.232 11.618 1.00 89.75 84 ILE A N 1
ATOM 615 C CA . ILE A 1 84 ? -3.227 13.402 12.479 1.00 89.75 84 ILE A CA 1
ATOM 616 C C . ILE A 1 84 ? -4.490 14.199 12.833 1.00 89.75 84 ILE A C 1
ATOM 618 O O . ILE A 1 84 ? -4.477 14.941 13.812 1.00 89.75 84 ILE A O 1
ATOM 622 N N . ALA A 1 85 ? -5.588 14.038 12.088 1.00 89.69 85 ALA A N 1
ATOM 623 C CA . ALA A 1 85 ? -6.831 14.777 12.324 1.00 89.69 85 ALA A CA 1
ATOM 624 C C . ALA A 1 85 ? -7.399 14.510 13.736 1.00 89.69 85 ALA A C 1
ATOM 626 O O . ALA A 1 85 ? -7.386 13.368 14.177 1.00 89.69 85 ALA A O 1
ATOM 627 N N . PRO A 1 86 ? -7.901 15.490 14.496 1.00 90.19 86 PRO A N 1
ATOM 628 C CA . PRO A 1 86 ? -8.518 15.205 15.793 1.00 90.19 86 PRO A CA 1
ATOM 629 C C . PRO A 1 86 ? -9.750 14.294 15.634 1.00 90.19 86 PRO A C 1
ATOM 631 O O . PRO A 1 86 ? -10.468 14.396 14.645 1.00 90.19 86 PRO A O 1
ATOM 634 N N . VAL A 1 87 ? -9.988 13.402 16.604 1.00 91.94 87 VAL A N 1
ATOM 635 C CA . VAL A 1 87 ? -11.183 12.537 16.644 1.00 91.94 87 VAL A CA 1
ATOM 636 C C . VAL A 1 87 ? -12.168 13.020 17.700 1.00 91.94 87 VAL A C 1
ATOM 638 O O . VAL A 1 87 ? -11.791 13.314 18.831 1.00 91.94 87 VAL A O 1
ATOM 641 N N . SER A 1 88 ? -13.437 13.051 17.324 1.00 89.19 88 SER A N 1
ATOM 642 C CA . SER A 1 88 ? -14.601 13.387 18.140 1.00 89.19 88 SER A CA 1
ATOM 643 C C . SER A 1 88 ? -15.545 12.192 18.337 1.00 89.19 88 SER A C 1
ATOM 645 O O . SER A 1 88 ? -16.348 12.181 19.269 1.00 89.19 88 SER A O 1
ATOM 647 N N . SER A 1 89 ? -15.434 11.158 17.491 1.00 89.56 89 SER A N 1
ATOM 648 C CA . SER A 1 89 ? -16.327 9.995 17.487 1.00 89.56 89 SER A CA 1
ATOM 649 C C . SER A 1 89 ? -15.585 8.658 17.411 1.00 89.56 89 SER A C 1
ATOM 651 O O . SER A 1 89 ? -14.522 8.531 16.806 1.00 89.56 89 SER A O 1
ATOM 653 N N . VAL A 1 90 ? -16.201 7.607 17.965 1.00 89.44 90 VAL A N 1
ATOM 654 C CA . VAL A 1 90 ? -15.720 6.214 17.869 1.00 89.44 90 VAL A CA 1
ATOM 655 C C . VAL A 1 90 ? -15.647 5.742 16.410 1.00 89.44 90 VAL A C 1
ATOM 657 O O . VAL A 1 90 ? -14.772 4.955 16.058 1.00 89.44 90 VAL A O 1
ATOM 660 N N . ILE A 1 91 ? -16.528 6.254 15.544 1.00 90.75 91 ILE A N 1
ATOM 661 C CA . ILE A 1 91 ? -16.504 5.959 14.103 1.00 90.75 91 ILE A CA 1
ATOM 662 C C . ILE A 1 91 ? -15.217 6.503 13.469 1.00 90.75 91 ILE A C 1
ATOM 664 O O . ILE A 1 91 ? -14.579 5.815 12.677 1.00 90.75 91 ILE A O 1
ATOM 668 N N . GLU A 1 92 ? -14.791 7.702 13.863 1.00 90.88 92 GLU A N 1
ATOM 669 C CA . GLU A 1 92 ? -13.561 8.323 13.362 1.00 90.88 92 GLU A CA 1
ATOM 670 C C . GLU A 1 92 ? -12.317 7.595 13.885 1.00 90.88 92 GLU A C 1
ATOM 672 O O . GLU A 1 92 ? -11.350 7.419 13.147 1.00 90.88 92 GLU A O 1
ATOM 677 N N . VAL A 1 93 ? -12.354 7.088 15.124 1.00 92.00 93 VAL A N 1
ATOM 678 C CA . VAL A 1 93 ? -11.301 6.209 15.662 1.00 92.00 93 VAL A CA 1
ATOM 679 C C . VAL A 1 93 ? -11.189 4.921 14.840 1.00 92.00 93 VAL A C 1
ATOM 681 O O . VAL A 1 93 ? -10.080 4.515 14.491 1.00 92.00 93 VAL A O 1
ATOM 684 N N . ALA A 1 94 ? -12.315 4.294 14.484 1.00 92.56 94 ALA A N 1
ATOM 685 C CA . ALA A 1 94 ? -12.322 3.104 13.634 1.00 92.56 94 ALA A CA 1
ATOM 686 C C . ALA A 1 94 ? -11.780 3.404 12.226 1.00 92.56 94 ALA A C 1
ATOM 688 O O . ALA A 1 94 ? -10.961 2.643 11.712 1.00 92.56 94 ALA A O 1
ATOM 689 N N . ALA A 1 95 ? -12.172 4.534 11.630 1.00 90.38 95 ALA A N 1
ATOM 690 C CA . ALA A 1 95 ? -11.672 4.974 10.329 1.00 90.38 95 ALA A CA 1
ATOM 691 C C . ALA A 1 95 ? -10.156 5.232 10.355 1.00 90.38 95 ALA A C 1
ATOM 693 O O . ALA A 1 95 ? -9.431 4.748 9.487 1.00 90.38 95 ALA A O 1
ATOM 694 N N . LYS A 1 96 ? -9.649 5.909 11.391 1.00 92.62 96 LYS A N 1
ATOM 695 C CA . LYS A 1 96 ? -8.207 6.104 11.593 1.00 92.62 96 LYS A CA 1
ATOM 696 C C . LYS A 1 96 ? -7.447 4.794 11.726 1.00 92.62 96 LYS A C 1
ATOM 698 O O . LYS A 1 96 ? -6.406 4.625 11.093 1.00 92.62 96 LYS A O 1
ATOM 703 N N . LEU A 1 97 ? -7.948 3.879 12.555 1.00 92.12 97 LEU A N 1
ATOM 704 C CA . LEU A 1 97 ? -7.314 2.580 12.761 1.00 92.12 97 LEU A CA 1
ATOM 705 C C . LEU A 1 97 ? -7.302 1.765 11.461 1.00 92.12 97 LEU A C 1
ATOM 707 O O . LEU A 1 97 ? -6.295 1.141 11.137 1.00 92.12 97 LEU A O 1
ATOM 711 N N . HIS A 1 98 ? -8.384 1.823 10.684 1.00 91.50 98 HIS A N 1
ATOM 712 C CA . HIS A 1 98 ? -8.445 1.222 9.357 1.00 91.50 98 HIS A CA 1
ATOM 713 C C . HIS A 1 98 ? -7.386 1.808 8.411 1.00 91.50 98 HIS A C 1
ATOM 715 O O . HIS A 1 98 ? -6.620 1.048 7.821 1.00 91.50 98 HIS A O 1
ATOM 721 N N . CYS A 1 99 ? -7.275 3.139 8.322 1.00 89.75 99 CYS A N 1
ATOM 722 C CA . CYS A 1 99 ? -6.244 3.795 7.514 1.00 89.75 99 CYS A CA 1
ATOM 723 C C . CYS A 1 99 ? -4.827 3.393 7.942 1.00 89.75 99 CYS A C 1
ATOM 725 O O . CYS A 1 99 ? -3.984 3.141 7.082 1.00 89.75 99 CYS A O 1
ATOM 727 N N . LEU A 1 100 ? -4.561 3.292 9.250 1.00 89.94 100 LEU A N 1
ATOM 728 C CA . LEU A 1 100 ? -3.266 2.848 9.770 1.00 89.94 100 LEU A CA 1
ATOM 729 C C . LEU A 1 100 ? -2.915 1.447 9.263 1.00 89.94 100 LEU A C 1
ATOM 731 O O . LEU A 1 100 ? -1.806 1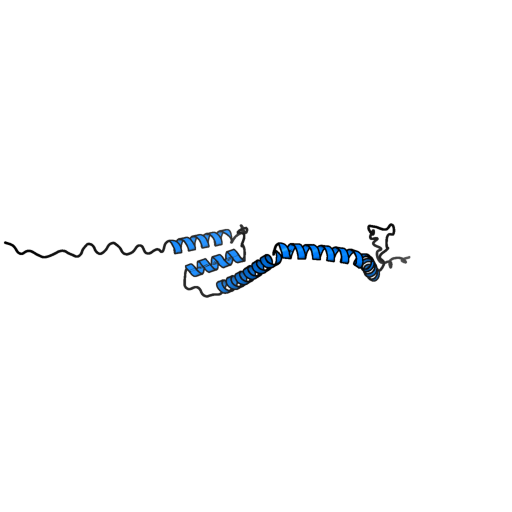.245 8.768 1.00 89.94 100 LEU A O 1
ATOM 735 N N . ILE A 1 101 ? -3.859 0.507 9.361 1.00 90.56 101 ILE A N 1
ATOM 736 C CA . ILE A 1 101 ? -3.666 -0.886 8.940 1.00 90.56 101 ILE A CA 1
ATOM 737 C C . ILE A 1 101 ? -3.442 -0.963 7.431 1.00 90.56 101 ILE A C 1
ATOM 739 O O . ILE A 1 101 ? -2.454 -1.544 7.004 1.00 90.56 101 ILE A O 1
ATOM 743 N N . VAL A 1 102 ? -4.295 -0.329 6.622 1.00 87.56 102 VAL A N 1
ATOM 744 C CA . VAL A 1 102 ? -4.172 -0.370 5.153 1.00 87.56 102 VAL A CA 1
ATOM 745 C C . VAL A 1 102 ? -2.864 0.268 4.671 1.00 87.56 102 VAL A C 1
ATOM 747 O O . VAL A 1 102 ? -2.283 -0.197 3.697 1.00 87.56 102 VAL A O 1
ATOM 750 N N . THR A 1 103 ? -2.362 1.293 5.366 1.00 85.50 103 THR A N 1
ATOM 751 C CA . THR A 1 103 ? -1.105 1.965 4.990 1.00 85.50 103 THR A CA 1
ATOM 752 C C . THR A 1 103 ? 0.129 1.085 5.223 1.00 85.50 103 THR A C 1
ATOM 754 O O . THR A 1 103 ? 1.083 1.167 4.455 1.00 85.50 103 THR A O 1
ATOM 757 N N . HIS A 1 104 ? 0.136 0.259 6.273 1.00 84.75 104 HIS A N 1
ATOM 758 C CA . HIS A 1 104 ? 1.315 -0.526 6.672 1.00 84.75 104 HIS A CA 1
ATOM 759 C C . HIS A 1 104 ? 1.232 -2.001 6.267 1.00 84.75 104 HIS A C 1
ATOM 761 O O . HIS A 1 104 ? 2.261 -2.636 6.057 1.00 84.75 104 HIS A O 1
ATOM 767 N N . ASP A 1 105 ? 0.021 -2.540 6.146 1.00 86.19 105 ASP A N 1
ATOM 768 C CA . ASP A 1 105 ? -0.241 -3.922 5.757 1.00 86.19 105 ASP A CA 1
ATOM 769 C C . ASP A 1 105 ? -1.433 -4.009 4.787 1.00 86.19 105 ASP A C 1
ATOM 771 O O . ASP A 1 105 ? -2.492 -4.550 5.125 1.00 86.19 105 ASP A O 1
ATOM 775 N N . PRO A 1 106 ? -1.295 -3.477 3.557 1.00 78.44 106 PRO A N 1
ATOM 776 C CA . PRO A 1 106 ? -2.389 -3.448 2.586 1.00 78.44 106 PRO A CA 1
ATOM 777 C C . PRO A 1 106 ? -2.862 -4.849 2.178 1.00 78.44 106 PRO A C 1
ATOM 779 O O . PRO A 1 106 ? -4.012 -5.022 1.784 1.00 78.44 106 PRO A O 1
ATOM 782 N N . VAL A 1 107 ? -1.988 -5.857 2.279 1.00 82.75 107 VAL A N 1
ATOM 783 C CA . VAL A 1 107 ? -2.286 -7.246 1.888 1.00 82.75 107 VAL A CA 1
ATOM 784 C C . VAL A 1 107 ? -2.643 -8.119 3.098 1.00 82.75 107 VAL A C 1
ATOM 786 O O . VAL A 1 107 ? -2.879 -9.314 2.942 1.00 82.75 107 VAL A O 1
ATOM 789 N N . LEU A 1 108 ? -2.724 -7.536 4.300 1.00 84.12 108 LEU A N 1
ATOM 790 C CA . LEU A 1 108 ? -3.063 -8.233 5.545 1.00 84.12 108 LEU A CA 1
ATOM 791 C C . LEU A 1 108 ? -2.138 -9.427 5.862 1.00 84.12 108 LEU A C 1
ATOM 793 O O . LEU A 1 108 ? -2.576 -10.406 6.477 1.00 84.12 108 LEU A O 1
ATOM 797 N N . LYS A 1 109 ? -0.880 -9.351 5.420 1.00 86.56 109 LYS A N 1
ATOM 798 C CA . LYS A 1 109 ? 0.126 -10.419 5.493 1.00 86.56 109 LYS A CA 1
ATOM 799 C C . LYS A 1 109 ? 0.914 -10.422 6.796 1.00 86.56 109 LYS A C 1
ATOM 801 O O . LYS A 1 109 ? 1.604 -11.400 7.063 1.00 86.56 109 LYS A O 1
ATOM 806 N N . LEU A 1 110 ? 0.864 -9.349 7.581 1.00 87.12 110 LEU A N 1
ATOM 807 C CA . LEU A 1 110 ? 1.628 -9.271 8.816 1.00 87.12 110 LEU A CA 1
ATOM 808 C C . LEU A 1 110 ? 0.884 -10.034 9.919 1.00 87.12 110 LEU A C 1
ATOM 810 O O . LEU A 1 110 ? -0.194 -9.644 10.376 1.00 87.12 110 LEU A O 1
ATOM 814 N N . GLU A 1 111 ? 1.449 -11.173 10.311 1.00 86.75 111 GLU A N 1
ATOM 815 C CA . GLU A 1 111 ? 0.909 -12.041 11.365 1.00 86.75 111 GLU A CA 1
ATOM 816 C C . GLU A 1 111 ? 1.562 -11.799 12.726 1.00 86.75 111 GLU A C 1
ATOM 818 O O . GLU A 1 111 ? 0.993 -12.167 13.751 1.00 86.75 111 GLU A O 1
ATOM 823 N N . ASP A 1 112 ? 2.710 -11.122 12.748 1.00 87.69 112 ASP A N 1
ATOM 824 C CA . ASP A 1 112 ? 3.385 -10.760 13.986 1.00 87.69 112 ASP A CA 1
ATOM 825 C C . ASP A 1 112 ? 2.594 -9.705 14.766 1.00 87.69 112 ASP A C 1
ATOM 827 O O . ASP A 1 112 ? 1.926 -8.827 14.202 1.00 87.69 112 ASP A O 1
ATOM 831 N N . ALA A 1 113 ? 2.706 -9.763 16.094 1.00 79.94 113 ALA A N 1
ATOM 832 C CA . ALA A 1 113 ? 2.165 -8.725 16.958 1.00 79.94 113 ALA A CA 1
ATOM 833 C C . ALA A 1 113 ? 2.741 -7.351 16.549 1.00 79.94 113 ALA A C 1
ATOM 835 O O . ALA A 1 113 ? 3.944 -7.246 16.290 1.00 79.94 113 ALA A O 1
ATOM 836 N N . PRO A 1 114 ? 1.929 -6.277 16.501 1.00 88.81 114 PRO A N 1
ATOM 837 C CA . PRO A 1 114 ? 0.557 -6.160 17.012 1.00 88.81 114 PRO A CA 1
ATOM 838 C C . PRO 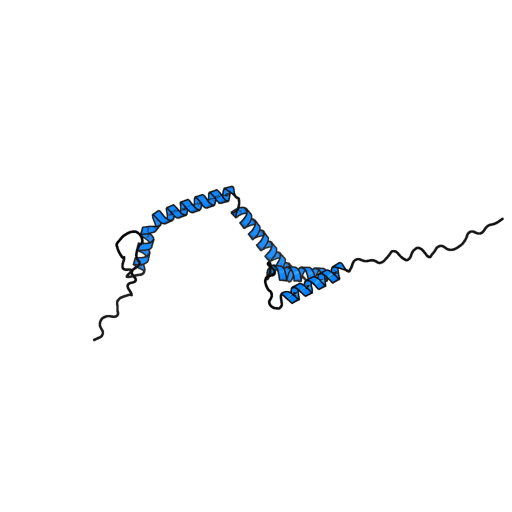A 1 114 ? -0.551 -6.312 15.944 1.00 88.81 114 PRO A C 1
ATOM 840 O O . PRO A 1 114 ? -1.703 -5.941 16.184 1.00 88.81 114 PRO A O 1
ATOM 843 N N . TRP A 1 115 ? -0.234 -6.768 14.730 1.00 91.06 115 TRP A N 1
ATOM 844 C CA . TRP A 1 115 ? -1.160 -6.694 13.592 1.00 91.06 115 TRP A CA 1
ATOM 845 C C . TRP A 1 115 ? -2.441 -7.527 13.755 1.00 91.06 115 TRP A C 1
ATOM 847 O O . TRP A 1 115 ? -3.523 -7.023 13.423 1.00 91.06 115 TRP A O 1
ATOM 857 N N . PRO A 1 116 ? -2.405 -8.770 14.272 1.00 90.56 116 PRO A N 1
ATOM 858 C CA . PRO A 1 116 ? -3.624 -9.515 14.587 1.00 90.56 116 PRO A CA 1
ATOM 859 C C . PRO A 1 116 ? -4.508 -8.810 15.626 1.00 90.56 116 PRO A C 1
ATOM 861 O O . PRO A 1 116 ? -5.731 -8.756 15.465 1.00 90.56 116 PRO A O 1
ATOM 864 N N . GLU A 1 117 ? -3.913 -8.235 16.672 1.00 92.62 117 GLU A N 1
ATOM 865 C CA . GLU A 1 117 ? -4.622 -7.552 17.754 1.00 92.62 117 GLU A CA 1
ATOM 866 C C . GLU A 1 117 ? -5.286 -6.267 17.267 1.00 92.62 117 GLU A C 1
ATOM 868 O O . GLU A 1 117 ? -6.466 -6.053 17.542 1.00 92.62 117 GLU A O 1
ATOM 873 N N . LEU A 1 118 ? -4.578 -5.449 16.483 1.00 92.44 118 LEU A N 1
ATOM 874 C CA . LEU A 1 118 ? -5.129 -4.227 15.891 1.00 92.44 118 LEU A CA 1
ATOM 875 C C . LEU A 1 118 ? -6.313 -4.537 14.966 1.00 92.44 118 LEU A C 1
ATOM 877 O O . LEU A 1 118 ? -7.343 -3.860 15.018 1.00 92.44 118 LEU A O 1
ATOM 881 N N . ARG A 1 119 ? -6.214 -5.609 14.167 1.00 92.44 119 ARG A N 1
ATOM 882 C CA . ARG A 1 119 ? -7.326 -6.088 13.329 1.00 92.44 119 ARG A CA 1
ATOM 883 C C . ARG A 1 119 ? -8.515 -6.549 14.171 1.00 92.44 119 ARG A C 1
ATOM 885 O O . ARG A 1 119 ? -9.660 -6.305 13.788 1.00 92.44 119 ARG A O 1
ATOM 892 N N . ARG A 1 120 ? -8.274 -7.191 15.319 1.00 93.25 120 ARG A N 1
ATOM 893 C CA . ARG A 1 120 ? -9.335 -7.580 16.261 1.00 93.25 120 ARG A CA 1
ATOM 894 C C . ARG A 1 120 ? -9.999 -6.359 16.902 1.00 93.25 120 ARG A C 1
ATOM 896 O O . ARG A 1 120 ? -11.221 -6.271 16.868 1.00 93.25 120 ARG A O 1
ATOM 903 N N . MET A 1 121 ? -9.217 -5.383 17.367 1.00 94.00 121 MET A N 1
ATOM 904 C CA . MET A 1 121 ? -9.734 -4.124 17.915 1.00 94.00 121 MET A CA 1
ATOM 905 C C . MET A 1 121 ? -10.596 -3.366 16.900 1.00 94.00 121 MET A C 1
ATOM 907 O O . MET A 1 121 ? -11.664 -2.875 17.252 1.00 94.00 121 MET A O 1
ATOM 911 N N . LEU A 1 122 ? -10.187 -3.317 15.627 1.00 93.38 122 LEU A N 1
ATOM 912 C CA . LEU A 1 122 ? -10.990 -2.697 14.572 1.00 93.38 122 LEU A CA 1
ATOM 913 C C . LEU A 1 122 ? -12.344 -3.402 14.393 1.00 93.38 122 LEU A C 1
ATOM 915 O O . LEU A 1 122 ? -13.375 -2.735 14.313 1.00 93.38 122 LEU A O 1
ATOM 919 N N . LYS A 1 123 ? -12.360 -4.742 14.370 1.00 92.94 123 LYS A N 1
ATOM 920 C CA . LYS A 1 123 ? -13.608 -5.523 14.291 1.00 92.94 123 LYS A CA 1
ATOM 921 C C . LYS A 1 123 ? -14.529 -5.238 15.476 1.00 92.94 123 LYS A C 1
ATOM 923 O O . LYS A 1 123 ? -15.734 -5.077 15.286 1.00 92.94 123 LYS A O 1
ATOM 928 N N . ASP A 1 124 ? -13.971 -5.137 16.679 1.00 93.94 124 ASP A N 1
ATOM 929 C CA . ASP A 1 124 ? -14.735 -4.810 17.882 1.00 93.94 124 ASP A CA 1
ATOM 930 C C . ASP A 1 124 ? -15.323 -3.395 17.828 1.00 93.94 124 ASP A C 1
ATOM 932 O O . ASP A 1 124 ? -16.504 -3.217 18.128 1.00 93.94 124 ASP A O 1
ATOM 936 N N . LEU A 1 125 ? -14.550 -2.403 17.371 1.00 92.88 125 LEU A N 1
ATOM 937 C CA . LEU A 1 125 ? -15.034 -1.031 17.186 1.00 92.88 125 LEU A CA 1
ATOM 938 C C . LEU A 1 125 ? -16.182 -0.960 16.172 1.00 92.88 125 LEU A C 1
ATOM 940 O O . LEU A 1 125 ? -17.197 -0.326 16.457 1.00 92.88 125 LEU A O 1
ATOM 944 N N . ILE A 1 126 ? -16.060 -1.646 15.030 1.00 90.31 126 ILE A N 1
ATOM 945 C CA . ILE A 1 126 ? -17.115 -1.710 14.003 1.00 90.31 126 ILE A CA 1
ATOM 946 C C . ILE A 1 126 ? -18.383 -2.370 14.557 1.00 90.31 126 ILE A C 1
ATOM 948 O O . ILE A 1 126 ? -19.495 -1.916 14.290 1.00 90.31 126 ILE A O 1
ATOM 952 N N . ARG A 1 127 ? -18.240 -3.425 15.365 1.00 91.44 127 ARG A N 1
ATOM 953 C CA . ARG A 1 127 ? -19.380 -4.071 16.023 1.00 91.44 127 ARG A CA 1
ATOM 954 C C . ARG A 1 127 ? -20.098 -3.102 16.963 1.00 91.44 127 ARG A C 1
ATOM 956 O O . ARG A 1 127 ? -21.317 -2.989 16.895 1.00 91.44 127 ARG A O 1
ATOM 963 N N . ILE A 1 128 ? -19.357 -2.375 17.800 1.00 88.75 128 ILE A N 1
ATOM 964 C CA . ILE A 1 128 ? -19.924 -1.420 18.765 1.00 88.75 128 ILE A CA 1
ATOM 965 C C . ILE A 1 128 ? -20.657 -0.274 18.051 1.00 88.75 128 ILE A C 1
ATOM 967 O O . ILE A 1 128 ? -21.740 0.128 18.483 1.00 88.75 128 ILE A O 1
ATOM 971 N N . THR A 1 129 ? -20.107 0.245 16.950 1.00 84.19 129 THR A N 1
ATOM 972 C CA . THR A 1 129 ? -20.751 1.317 16.173 1.00 84.19 129 THR A CA 1
ATOM 973 C C . THR A 1 129 ? -21.964 0.817 15.388 1.00 84.19 129 THR A C 1
ATOM 975 O O . THR A 1 129 ? -22.974 1.515 15.351 1.00 84.19 129 THR A O 1
ATOM 978 N N . GLY A 1 130 ? -21.919 -0.403 14.841 1.00 73.50 130 GLY A N 1
ATOM 979 C CA . GLY A 1 130 ? -23.037 -1.025 14.122 1.00 73.50 130 GLY A CA 1
ATOM 980 C C . GLY A 1 130 ? -24.227 -1.405 15.011 1.00 73.50 130 GLY A C 1
ATOM 981 O O . GLY A 1 130 ? -25.364 -1.388 14.553 1.00 73.50 130 GLY A O 1
ATOM 982 N N . THR A 1 131 ? -24.000 -1.693 16.298 1.00 60.34 131 THR A N 1
ATOM 983 C CA . THR A 1 131 ? -25.081 -2.020 17.252 1.00 60.34 131 THR A CA 1
ATOM 984 C C . THR A 1 131 ? -25.875 -0.810 17.759 1.00 60.34 131 THR A C 1
ATOM 986 O O . THR A 1 131 ? -26.916 -0.986 18.388 1.00 60.34 131 THR A O 1
ATOM 989 N N . LYS A 1 132 ? -25.432 0.424 17.482 1.00 56.00 132 LYS A N 1
ATOM 990 C CA . LYS A 1 132 ? -26.147 1.659 17.850 1.00 56.00 132 LYS A CA 1
ATOM 991 C C . LYS A 1 132 ? -27.183 2.056 16.786 1.00 56.00 132 LYS A C 1
ATOM 993 O O . LYS A 1 132 ? -27.156 3.169 16.277 1.00 56.00 132 LYS A O 1
ATOM 998 N N . SER A 1 133 ? -28.119 1.173 16.453 1.00 43.16 133 SER A N 1
ATOM 999 C CA . SER A 1 133 ? -29.383 1.591 15.829 1.00 43.16 133 SER A CA 1
ATOM 1000 C C . SER A 1 133 ? -30.414 1.842 16.938 1.00 43.16 133 SER A C 1
ATOM 1002 O O . SER A 1 133 ? -30.636 0.937 17.750 1.00 43.16 133 SER A O 1
ATOM 1004 N N . PRO A 1 134 ? -31.051 3.023 17.020 1.00 44.28 134 PRO A N 1
ATOM 1005 C CA . PRO A 1 134 ? -31.995 3.337 18.083 1.00 44.28 134 PRO A CA 1
ATOM 1006 C C . PRO A 1 134 ? -33.304 2.576 17.858 1.00 44.28 134 PRO A C 1
ATOM 1008 O O . PRO A 1 134 ? -34.175 3.009 17.111 1.00 44.28 134 PRO A O 1
ATOM 1011 N N . LYS A 1 135 ? -33.478 1.445 18.545 1.00 44.97 135 LYS A N 1
ATOM 1012 C CA . LYS A 1 135 ? -34.808 0.884 18.803 1.00 44.97 135 LYS A CA 1
ATOM 1013 C C . LYS A 1 135 ? -35.333 1.459 20.121 1.00 44.97 135 LYS A C 1
ATOM 1015 O O . LYS A 1 135 ? -35.363 0.784 21.140 1.00 44.97 135 LYS A O 1
ATOM 1020 N N . ALA A 1 136 ? -35.680 2.740 20.091 1.00 49.00 136 ALA A N 1
ATOM 1021 C CA . ALA A 1 136 ? -36.470 3.435 21.105 1.00 49.00 136 ALA A CA 1
ATOM 1022 C C . ALA A 1 136 ? -37.157 4.588 20.364 1.00 49.00 136 ALA A C 1
ATOM 1024 O O . ALA A 1 136 ? -36.560 5.633 20.143 1.00 49.00 136 ALA A O 1
ATOM 1025 N N . SER A 1 137 ? -38.342 4.409 19.792 1.00 44.31 137 SER A N 1
ATOM 1026 C CA . SER A 1 137 ? -39.586 4.594 20.539 1.00 44.31 137 SER A CA 1
ATOM 1027 C C . SER A 1 137 ? -40.758 4.124 19.669 1.00 44.31 137 SER A C 1
ATOM 1029 O O . SER A 1 137 ? -41.101 4.759 18.680 1.00 44.31 137 SER A O 1
ATOM 1031 N N . ALA A 1 138 ? -41.353 2.987 20.021 1.00 47.97 138 ALA A N 1
ATOM 1032 C CA . ALA A 1 138 ? -42.642 2.539 19.494 1.00 47.97 138 ALA A CA 1
ATOM 1033 C C . ALA A 1 138 ? -43.309 1.621 20.528 1.00 47.97 138 ALA A C 1
ATOM 1035 O O . ALA A 1 138 ? -43.636 0.485 20.224 1.00 47.97 138 ALA A O 1
ATOM 1036 N N . GLN A 1 139 ? -43.400 2.068 21.785 1.00 48.19 139 GLN A N 1
ATOM 1037 C CA . GLN A 1 139 ? -44.218 1.401 22.803 1.00 48.19 139 GLN A CA 1
ATOM 1038 C C . GLN A 1 139 ? -44.483 2.346 23.990 1.00 48.19 139 GLN A C 1
ATOM 1040 O O . GLN A 1 139 ? -44.092 2.063 25.112 1.00 48.19 139 GLN A O 1
ATOM 1045 N N . THR A 1 140 ? -45.083 3.508 23.733 1.00 41.88 140 THR A N 1
ATOM 1046 C CA . THR A 1 140 ? -45.678 4.385 24.767 1.00 41.88 140 THR A CA 1
ATOM 1047 C C . THR A 1 140 ? -46.615 5.381 24.080 1.00 41.88 140 THR A C 1
ATOM 1049 O O . THR A 1 140 ? -46.371 6.580 24.059 1.00 41.88 140 THR A O 1
ATOM 1052 N N . ALA A 1 141 ? -47.655 4.871 23.417 1.00 47.41 141 ALA A N 1
ATOM 1053 C CA . ALA A 1 141 ? -48.777 5.685 22.936 1.00 47.41 141 ALA A CA 1
ATOM 1054 C C . ALA A 1 141 ? -50.054 4.849 22.704 1.00 47.41 141 ALA A C 1
ATOM 1056 O O . ALA A 1 141 ? -50.838 5.182 21.825 1.00 47.41 141 ALA A O 1
ATOM 1057 N N . GLU A 1 142 ? -50.259 3.756 23.450 1.00 47.66 142 GLU A N 1
ATOM 1058 C CA . GLU A 1 142 ? -51.534 3.009 23.420 1.00 47.66 142 GLU A CA 1
ATOM 1059 C C . GLU A 1 142 ? -52.308 3.057 24.744 1.00 47.66 142 GLU A C 1
ATOM 1061 O O . GLU A 1 142 ? -53.403 2.522 24.811 1.00 47.66 142 GLU A O 1
ATOM 1066 N N . ASP A 1 143 ? -51.805 3.752 25.770 1.00 48.34 143 ASP A N 1
ATOM 1067 C CA . ASP A 1 143 ? -52.404 3.717 27.112 1.00 48.34 143 ASP A CA 1
ATOM 1068 C C . ASP A 1 143 ? -52.677 5.130 27.650 1.00 48.34 143 ASP A C 1
ATOM 1070 O O . ASP A 1 143 ? -52.148 5.552 28.676 1.00 48.34 143 ASP A O 1
ATOM 1074 N N . ALA A 1 144 ? -53.436 5.918 26.881 1.00 51.81 144 ALA A N 1
ATOM 1075 C CA . ALA A 1 144 ? -54.001 7.186 27.350 1.00 51.81 144 ALA A CA 1
ATOM 1076 C C . ALA A 1 144 ? -55.182 7.664 26.485 1.00 51.81 144 ALA A C 1
ATOM 1078 O O . ALA A 1 144 ? -55.145 8.779 25.977 1.00 51.81 144 ALA A O 1
ATOM 1079 N N . VAL A 1 145 ? -56.230 6.851 26.318 1.00 49.56 145 VAL A N 1
ATOM 1080 C CA . VAL A 1 145 ? -57.596 7.375 26.122 1.00 49.56 145 VAL A CA 1
ATOM 1081 C C . VAL A 1 145 ? -58.573 6.427 26.820 1.00 49.56 145 VAL A C 1
ATOM 1083 O O . VAL A 1 145 ? -59.065 5.474 26.226 1.00 49.56 145 VAL A O 1
ATOM 1086 N N . GLU A 1 146 ? -58.853 6.707 28.091 1.00 49.38 146 GLU A N 1
ATOM 1087 C CA . GLU A 1 146 ? -60.069 6.257 28.767 1.00 49.38 146 GLU A CA 1
ATOM 1088 C C . GLU A 1 146 ? -60.897 7.494 29.149 1.00 49.38 146 GLU A C 1
ATOM 1090 O O . GLU A 1 146 ? -60.330 8.519 29.536 1.00 49.38 146 GLU A O 1
ATOM 1095 N N . THR A 1 147 ? -62.228 7.340 29.096 1.00 49.72 147 THR A N 1
ATOM 1096 C CA . THR A 1 147 ? -63.297 8.239 29.588 1.00 49.72 147 THR A CA 1
ATOM 1097 C C . THR A 1 147 ? -63.574 9.467 28.694 1.00 49.72 147 THR A C 1
ATOM 1099 O O . THR A 1 147 ? -62.660 10.134 28.236 1.00 49.72 147 THR A O 1
ATOM 1102 N N . ASP A 1 148 ? -64.797 9.856 28.337 1.00 47.81 148 ASP A N 1
ATOM 1103 C CA . ASP A 1 148 ? -66.113 9.578 28.903 1.00 47.81 148 ASP A CA 1
ATOM 1104 C C . ASP A 1 148 ? -67.182 9.993 27.866 1.00 47.81 148 ASP A C 1
ATOM 1106 O O . ASP A 1 148 ? -67.139 11.112 27.343 1.00 47.81 148 ASP A O 1
ATOM 1110 N N . HIS A 1 149 ? -68.134 9.118 27.538 1.00 43.75 149 HIS A N 1
ATOM 1111 C CA . HIS A 1 149 ? -69.392 9.561 26.927 1.00 43.75 149 HIS A CA 1
ATOM 1112 C C . HIS A 1 149 ? -70.528 8.614 27.303 1.00 43.75 149 HIS A C 1
ATOM 1114 O O . HIS A 1 149 ? -70.939 7.748 26.532 1.00 43.75 149 HIS A O 1
ATOM 1120 N N . ASP A 1 150 ? -71.016 8.805 28.524 1.00 51.38 150 ASP A N 1
ATOM 1121 C CA . ASP A 1 150 ? -72.339 8.376 28.950 1.00 51.38 150 ASP A CA 1
ATOM 1122 C C . ASP A 1 150 ? -73.330 9.540 28.788 1.00 51.38 150 ASP A C 1
ATOM 1124 O O . ASP A 1 150 ? -73.202 10.560 29.463 1.00 51.38 150 ASP A O 1
ATOM 1128 N N . VAL A 1 151 ? -74.315 9.386 27.898 1.00 47.53 151 VAL A N 1
ATOM 1129 C CA . VAL A 1 151 ? -75.652 9.987 28.049 1.00 47.53 151 VAL A CA 1
ATOM 1130 C C . VAL A 1 151 ? -76.683 9.014 27.456 1.00 47.53 151 VAL A C 1
ATOM 1132 O O . VAL A 1 151 ? -76.901 8.975 26.246 1.00 47.53 151 VAL A O 1
ATOM 1135 N N . SER A 1 152 ? -77.309 8.225 28.332 1.00 50.81 152 SER A N 1
ATOM 1136 C CA . SER A 1 152 ? -78.641 7.602 28.155 1.00 50.81 152 SER A CA 1
ATOM 1137 C C . SER A 1 152 ? -79.763 8.572 28.595 1.00 50.81 152 SER A C 1
ATOM 1139 O O . SER A 1 152 ? -79.434 9.605 29.189 1.00 50.81 152 SER A O 1
ATOM 1141 N N . PRO A 1 153 ? -81.075 8.261 28.457 1.00 65.25 153 PRO A N 1
ATOM 1142 C CA . PRO A 1 153 ? -81.739 7.109 27.821 1.00 65.25 153 PRO A CA 1
ATOM 1143 C C . PRO A 1 153 ? -82.691 7.452 26.653 1.00 65.25 153 PRO A C 1
ATOM 1145 O O . PRO A 1 153 ? -83.109 8.624 26.513 1.00 65.25 153 PRO A O 1
#

Foldseek 3Di:
DDPDDPADDFDFDDDPPDPDTDTDRDPVVVVVVCVVCCPVVVVVVVVVVVVVVVVCVVVVVVVVVVVVVVVVVVLLVVLVVLLPDDDDDLVSVLVNLVSVCCNPPVPLPDPDPPSVVSVVVSVVSVVVVVPPDDPDDDPPDPPPDDDDDDDDD

Radius of gyration: 37.44 Å; chains: 1; bounding box: 148×30×62 Å